Protein AF-A0A850QNU1-F1 (afdb_monomer_lite)

Secondary structure (DSSP, 8-state):
-HHHHHTT--EEEEHHHHHHTT-TTSPPPTTEEEE-HHHHHHHHHH-S-----

Foldseek 3Di:
DVVCVVVVHQAEDAPVVCVVVVNNPPDDDPRYYYDHVVVVVVVVVVDPDDDDD

Radius of gyration: 12.26 Å; chains: 1; bounding box: 21×26×27 Å

Structure (mmCIF, N/CA/C/O backbone):
data_AF-A0A850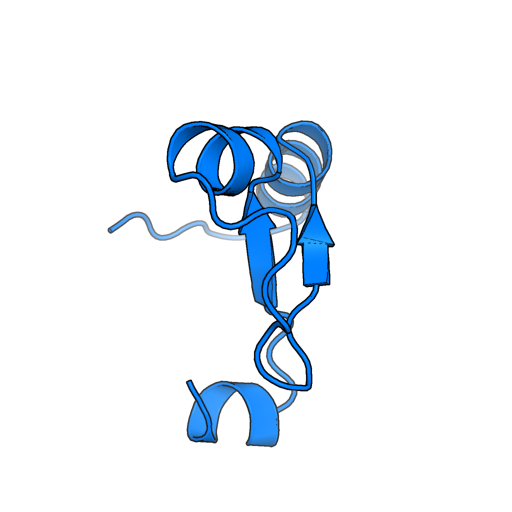QNU1-F1
#
_entry.id   AF-A0A850QNU1-F1
#
loop_
_atom_site.group_PDB
_atom_site.id
_atom_site.type_symbol
_atom_site.label_atom_id
_atom_site.label_alt_id
_atom_site.label_comp_id
_atom_site.label_asym_id
_atom_site.label_entity_id
_atom_site.label_seq_id
_atom_site.pdbx_PDB_ins_code
_atom_site.Cartn_x
_atom_site.Cartn_y
_atom_site.Cartn_z
_atom_site.occupancy
_atom_site.B_iso_or_equiv
_atom_site.auth_seq_id
_atom_site.auth_comp_id
_atom_site.auth_asym_id
_atom_site.auth_atom_id
_atom_site.pdbx_PDB_model_num
ATOM 1 N N . LEU A 1 1 ? -0.637 -11.549 7.458 1.00 88.50 1 LEU A N 1
ATOM 2 C CA . LEU A 1 1 ? -1.600 -10.928 6.520 1.00 88.50 1 LEU A CA 1
ATOM 3 C C . LEU A 1 1 ? -2.999 -11.510 6.711 1.00 88.50 1 LEU A C 1
ATOM 5 O O . LEU A 1 1 ? -3.922 -10.744 6.922 1.00 88.50 1 LEU A O 1
ATOM 9 N N . GLU A 1 2 ? -3.132 -12.840 6.735 1.00 94.44 2 GLU A N 1
ATOM 10 C CA . GLU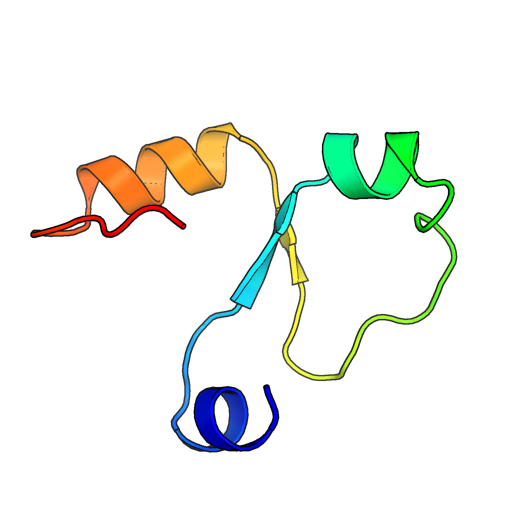 A 1 2 ? -4.410 -13.564 6.889 1.00 94.44 2 GLU A CA 1
ATOM 11 C C . GLU A 1 2 ? -5.275 -13.078 8.063 1.00 94.44 2 GLU A C 1
ATOM 13 O O . GLU A 1 2 ? -6.439 -12.761 7.863 1.00 94.44 2 GLU A O 1
ATOM 18 N N . ILE A 1 3 ? -4.705 -12.934 9.268 1.00 97.31 3 ILE A N 1
ATOM 19 C CA . ILE A 1 3 ? -5.449 -12.443 10.445 1.00 97.31 3 ILE A CA 1
ATOM 20 C C . ILE A 1 3 ? -5.983 -11.018 10.228 1.00 97.31 3 ILE A C 1
ATOM 22 O O . ILE A 1 3 ? -7.128 -10.739 10.566 1.00 97.31 3 ILE A O 1
ATOM 26 N N . ALA A 1 4 ? -5.179 -10.123 9.648 1.00 96.50 4 ALA A N 1
ATOM 27 C CA . ALA A 1 4 ? -5.588 -8.740 9.401 1.00 96.50 4 ALA A CA 1
ATOM 28 C C . ALA A 1 4 ? -6.726 -8.667 8.370 1.00 96.50 4 ALA A C 1
ATOM 30 O O . ALA A 1 4 ? -7.702 -7.948 8.579 1.00 96.50 4 ALA A O 1
ATOM 31 N N . LEU A 1 5 ? -6.635 -9.467 7.302 1.00 96.31 5 LEU A N 1
ATOM 32 C CA . LEU A 1 5 ? -7.689 -9.602 6.292 1.00 96.31 5 LEU A CA 1
ATOM 33 C C . LEU A 1 5 ? -8.974 -10.194 6.893 1.00 96.31 5 LEU A C 1
ATOM 35 O O . LEU A 1 5 ? -10.055 -9.663 6.663 1.00 96.31 5 LEU A O 1
ATOM 39 N N . ALA A 1 6 ? -8.865 -11.231 7.730 1.00 96.56 6 ALA A N 1
ATOM 40 C CA . ALA A 1 6 ? -10.007 -11.833 8.42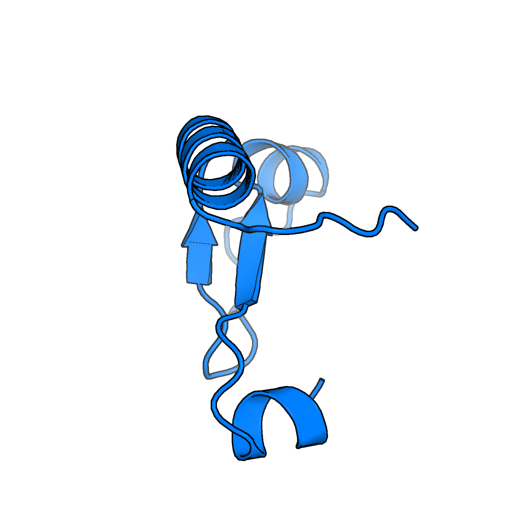5 1.00 96.56 6 ALA A CA 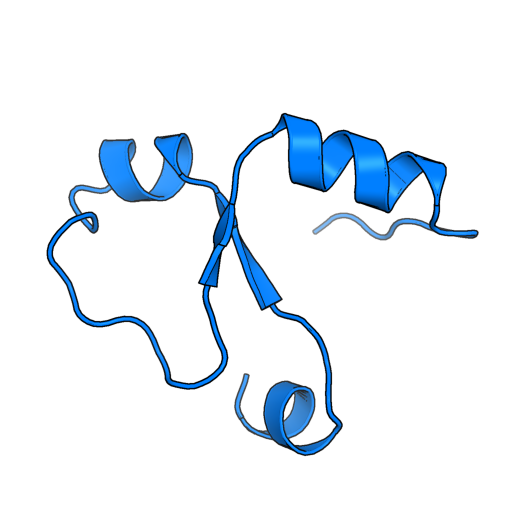1
ATOM 41 C C . ALA A 1 6 ? -10.698 -10.864 9.404 1.00 96.56 6 ALA A C 1
ATOM 43 O O . ALA A 1 6 ? -11.885 -11.008 9.683 1.00 96.56 6 ALA A O 1
ATOM 44 N N . GLN A 1 7 ? -9.969 -9.865 9.911 1.00 97.69 7 GLN A N 1
ATOM 45 C CA . GLN A 1 7 ? -10.505 -8.780 10.740 1.00 97.69 7 GLN A CA 1
ATOM 46 C C . GLN A 1 7 ? -11.077 -7.610 9.921 1.00 97.69 7 GLN A C 1
ATOM 48 O O . GLN A 1 7 ? -11.524 -6.626 10.505 1.00 97.69 7 GLN A O 1
ATOM 53 N N . GLY A 1 8 ? -11.078 -7.700 8.587 1.00 96.25 8 GLY A N 1
ATOM 54 C CA . GLY A 1 8 ? -11.617 -6.669 7.698 1.00 96.25 8 GLY A CA 1
ATOM 55 C C . GLY A 1 8 ? -10.668 -5.500 7.431 1.00 96.25 8 GLY A C 1
ATOM 56 O O . GLY A 1 8 ? -11.124 -4.440 7.014 1.00 96.25 8 GLY A O 1
ATOM 57 N N . SER A 1 9 ? -9.361 -5.663 7.670 1.00 97.12 9 SER A N 1
ATOM 58 C CA . SER A 1 9 ? -8.379 -4.620 7.348 1.00 97.12 9 SER A CA 1
ATOM 59 C C . SER A 1 9 ? -8.260 -4.439 5.835 1.00 97.12 9 SER A C 1
ATOM 61 O O . SER A 1 9 ? -8.041 -5.412 5.112 1.00 97.12 9 SER A O 1
ATOM 63 N N . GLU A 1 10 ? -8.337 -3.196 5.360 1.00 97.38 10 GLU A N 1
ATOM 64 C CA . GLU A 1 10 ? -8.104 -2.875 3.951 1.00 97.38 10 GLU A CA 1
ATOM 65 C C . GLU A 1 10 ? -6.597 -2.834 3.654 1.00 97.38 10 GLU A C 1
ATOM 67 O O . GLU A 1 10 ? -5.830 -2.171 4.355 1.00 97.38 10 GLU A O 1
ATOM 72 N N . ILE A 1 11 ? -6.157 -3.554 2.616 1.00 97.19 11 ILE A N 1
ATOM 73 C CA . ILE A 1 11 ? -4.739 -3.667 2.249 1.00 97.19 11 ILE A CA 1
ATOM 74 C C . ILE A 1 11 ? -4.547 -3.310 0.775 1.00 97.19 11 ILE A C 1
ATOM 76 O O . ILE A 1 11 ? -5.130 -3.926 -0.123 1.00 97.19 11 ILE A O 1
ATOM 80 N N . LYS A 1 12 ? -3.678 -2.325 0.533 1.00 97.00 12 LYS A N 1
ATOM 81 C CA . LYS A 1 12 ? -3.357 -1.795 -0.794 1.00 97.00 12 LYS A CA 1
ATOM 82 C C . LYS A 1 12 ? -1.864 -1.891 -1.095 1.00 97.00 12 LYS A C 1
ATOM 84 O O . LYS A 1 12 ? -1.022 -1.566 -0.26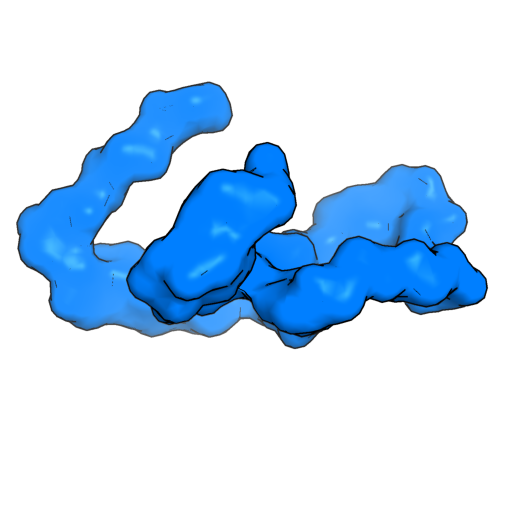4 1.00 97.00 12 LYS A O 1
ATOM 89 N N . MET A 1 13 ? -1.541 -2.304 -2.316 1.00 96.75 13 MET A N 1
ATOM 90 C CA . MET A 1 13 ? -0.183 -2.429 -2.838 1.00 96.75 13 MET A CA 1
ATOM 91 C C . MET A 1 13 ? 0.128 -1.248 -3.759 1.00 96.75 13 MET A C 1
ATOM 93 O O . MET A 1 13 ? -0.585 -1.007 -4.731 1.00 96.75 13 MET A O 1
ATOM 97 N N . CYS A 1 14 ? 1.220 -0.533 -3.493 1.00 97.56 14 CYS A N 1
ATOM 98 C CA . CYS A 1 14 ? 1.666 0.588 -4.325 1.00 97.56 14 CYS A CA 1
ATOM 99 C C . CYS A 1 14 ? 1.976 0.139 -5.770 1.00 97.56 14 CYS A C 1
ATOM 101 O O . CYS A 1 14 ? 2.876 -0.671 -6.000 1.00 97.56 14 CYS A O 1
ATOM 103 N N . LYS A 1 15 ? 1.276 0.721 -6.752 1.00 97.44 15 LYS A N 1
ATOM 104 C CA . LYS A 1 15 ? 1.344 0.385 -8.185 1.00 97.44 15 LYS A CA 1
ATOM 105 C C . LYS A 1 15 ? 2.753 0.479 -8.762 1.00 97.44 15 LYS A C 1
ATOM 107 O O . LYS A 1 15 ? 3.265 -0.486 -9.321 1.00 97.44 15 LYS A O 1
ATOM 112 N N . THR A 1 16 ? 3.406 1.627 -8.620 1.00 97.81 16 THR A N 1
ATOM 113 C CA . THR A 1 16 ? 4.763 1.820 -9.157 1.00 97.81 16 THR A CA 1
ATOM 114 C C . THR A 1 16 ? 5.780 0.934 -8.434 1.00 97.81 16 THR A C 1
ATOM 116 O O . THR A 1 16 ? 6.742 0.465 -9.038 1.00 97.81 16 THR A O 1
ATOM 119 N N . CYS A 1 17 ? 5.531 0.619 -7.160 1.00 97.75 17 CYS A N 1
ATOM 120 C CA . CYS A 1 17 ? 6.376 -0.245 -6.348 1.00 97.75 17 CYS A CA 1
ATOM 121 C C . CYS A 1 17 ? 6.321 -1.718 -6.785 1.00 97.75 17 CYS A C 1
ATOM 123 O O . CYS A 1 17 ? 7.364 -2.377 -6.795 1.00 97.75 17 CYS A O 1
ATOM 125 N N . ILE A 1 18 ? 5.137 -2.239 -7.132 1.00 97.06 18 ILE A N 1
ATOM 126 C CA . ILE A 1 18 ? 4.988 -3.602 -7.672 1.00 97.06 18 ILE A CA 1
ATOM 127 C C . ILE A 1 18 ? 5.521 -3.694 -9.106 1.00 97.06 18 ILE A C 1
ATOM 129 O O . ILE A 1 18 ? 6.162 -4.684 -9.453 1.00 97.06 18 ILE A O 1
ATOM 133 N N . GLN A 1 19 ? 5.348 -2.638 -9.910 1.00 96.94 19 GLN A N 1
ATOM 134 C CA . GLN A 1 19 ? 5.900 -2.545 -11.264 1.00 96.94 19 GLN A CA 1
ATOM 135 C C . GLN A 1 19 ? 7.427 -2.589 -11.251 1.00 96.94 19 GLN A C 1
ATOM 137 O O . GLN A 1 19 ? 8.021 -3.415 -11.936 1.00 96.94 19 GLN A O 1
ATOM 142 N N . ALA A 1 20 ? 8.063 -1.773 -10.406 1.00 98.00 20 ALA A N 1
ATOM 143 C CA . ALA A 1 20 ? 9.517 -1.752 -10.257 1.00 98.00 20 ALA A CA 1
ATOM 144 C C . ALA A 1 20 ? 10.099 -3.098 -9.786 1.00 98.00 20 ALA A C 1
ATOM 146 O O . ALA A 1 20 ? 11.268 -3.384 -10.028 1.00 98.00 20 ALA A O 1
ATOM 147 N N . ARG A 1 21 ? 9.286 -3.928 -9.121 1.00 97.00 21 ARG A N 1
ATOM 148 C CA . ARG A 1 21 ? 9.661 -5.273 -8.661 1.00 97.00 21 ARG A CA 1
ATOM 149 C C . ARG A 1 21 ? 9.300 -6.385 -9.652 1.00 97.00 21 ARG A C 1
ATOM 151 O O . ARG A 1 21 ? 9.527 -7.547 -9.339 1.00 97.00 21 ARG A O 1
ATOM 158 N N . GLY A 1 22 ? 8.731 -6.058 -10.815 1.00 96.25 22 GLY A N 1
ATOM 159 C CA . GLY A 1 22 ? 8.313 -7.048 -11.812 1.00 96.25 22 GLY A CA 1
ATOM 160 C C . GLY A 1 22 ? 7.123 -7.912 -11.378 1.00 96.25 22 GLY A C 1
ATOM 161 O O . GLY A 1 22 ? 6.953 -9.012 -11.885 1.00 96.25 22 GLY A O 1
ATOM 162 N N . LEU A 1 23 ? 6.298 -7.435 -10.439 1.00 95.94 23 LEU A N 1
ATOM 163 C CA . LEU A 1 23 ? 5.184 -8.195 -9.851 1.00 95.94 23 LEU A CA 1
ATOM 164 C C . LEU A 1 23 ? 3.821 -7.857 -10.482 1.00 95.94 23 LEU A C 1
ATOM 166 O O . LEU A 1 23 ? 2.787 -8.156 -9.896 1.00 95.94 23 LEU A O 1
ATOM 170 N N . SER A 1 24 ? 3.799 -7.182 -11.634 1.00 92.88 24 SER A N 1
ATOM 171 C CA . SER A 1 24 ? 2.554 -6.627 -12.202 1.00 92.88 24 SER A CA 1
ATOM 172 C C . SER A 1 24 ? 1.572 -7.696 -12.679 1.00 92.88 24 SER A C 1
ATOM 174 O O . SER A 1 24 ? 0.368 -7.484 -12.588 1.00 92.88 24 SER A O 1
ATOM 176 N N . ASP A 1 25 ? 2.086 -8.837 -13.138 1.00 91.44 25 ASP A N 1
ATOM 177 C CA . ASP A 1 25 ? 1.288 -9.904 -13.756 1.00 91.44 25 ASP A CA 1
ATOM 178 C C . ASP A 1 25 ? 1.078 -11.106 -12.819 1.00 91.44 25 ASP A C 1
ATOM 180 O O . ASP A 1 25 ? 0.662 -12.182 -13.247 1.00 91.44 25 ASP A O 1
ATOM 184 N N . ILE A 1 26 ? 1.393 -10.948 -11.531 1.00 93.44 26 ILE A N 1
ATOM 185 C CA . ILE A 1 26 ? 1.258 -12.007 -10.528 1.00 93.44 26 ILE A CA 1
ATOM 186 C C . ILE A 1 26 ? -0.082 -11.848 -9.813 1.00 93.44 26 ILE A C 1
ATOM 188 O O . ILE A 1 26 ? -0.483 -10.743 -9.447 1.00 93.44 26 ILE A O 1
ATOM 192 N N . ALA A 1 27 ? -0.764 -12.971 -9.581 1.00 93.06 27 ALA A N 1
ATOM 193 C CA . ALA A 1 27 ? -1.975 -12.991 -8.775 1.00 93.06 27 ALA A CA 1
ATOM 194 C C . ALA A 1 27 ? -1.686 -12.465 -7.360 1.00 93.06 27 ALA A C 1
ATOM 196 O O . ALA A 1 27 ? -0.787 -12.950 -6.669 1.00 93.06 27 ALA A O 1
ATOM 197 N N . LEU A 1 28 ? -2.456 -11.466 -6.935 1.00 92.81 28 LEU A N 1
ATOM 198 C CA . LEU A 1 28 ? -2.374 -10.939 -5.579 1.00 92.81 28 LEU A CA 1
ATOM 199 C C . LEU A 1 28 ? -3.035 -11.895 -4.585 1.00 92.81 28 LEU A C 1
ATOM 201 O O . LEU A 1 28 ? -3.907 -12.687 -4.942 1.00 92.81 28 LEU A O 1
ATOM 205 N N . VAL A 1 29 ? -2.636 -11.773 -3.318 1.00 94.44 29 VAL A N 1
ATOM 206 C CA . VAL A 1 29 ? -3.351 -12.413 -2.210 1.00 94.44 29 VAL A CA 1
ATOM 207 C C . VAL A 1 29 ? -4.796 -11.913 -2.202 1.00 94.44 29 VAL A C 1
ATOM 209 O O . VAL A 1 29 ? -5.040 -10.715 -2.358 1.00 94.44 29 VAL A O 1
ATOM 212 N N . GLU A 1 30 ? -5.748 -12.824 -2.014 1.00 94.00 30 GLU A N 1
ATOM 213 C CA . GLU A 1 30 ? -7.168 -12.483 -1.933 1.00 94.00 30 GLU A CA 1
ATOM 214 C C . GLU A 1 30 ? -7.419 -11.419 -0.848 1.00 94.00 30 GLU A C 1
ATOM 216 O O . GLU A 1 30 ? -6.856 -11.478 0.246 1.00 94.00 30 GLU A O 1
ATOM 221 N N . GLY A 1 31 ? -8.223 -10.405 -1.175 1.00 94.88 31 GLY A N 1
ATOM 222 C CA . GLY A 1 31 ? -8.481 -9.254 -0.302 1.00 94.88 31 GLY A CA 1
ATOM 223 C C . GLY A 1 31 ? -7.440 -8.128 -0.379 1.00 94.88 31 GLY A C 1
ATOM 224 O O . GLY A 1 31 ? -7.656 -7.069 0.205 1.00 94.88 31 GLY A O 1
ATOM 225 N N . CYS A 1 32 ? -6.345 -8.300 -1.126 1.00 95.81 32 CYS A N 1
ATOM 226 C CA . CYS A 1 32 ? -5.413 -7.216 -1.444 1.00 95.81 32 CYS A CA 1
ATOM 227 C C . CYS A 1 32 ? -5.739 -6.588 -2.806 1.00 95.81 32 CYS A C 1
ATOM 229 O O . CYS A 1 32 ? -6.145 -7.274 -3.744 1.00 95.81 32 CYS A O 1
ATOM 231 N N . SER A 1 33 ? -5.508 -5.283 -2.941 1.00 95.19 33 SER A N 1
ATOM 232 C CA . SER A 1 33 ? -5.727 -4.547 -4.195 1.00 95.19 33 SER A CA 1
ATOM 233 C C . SER A 1 33 ? -4.534 -3.662 -4.561 1.00 95.19 33 SER A C 1
ATOM 235 O O . SER A 1 33 ? -3.685 -3.368 -3.721 1.00 95.19 33 SER A O 1
ATOM 237 N N . VAL A 1 34 ? -4.428 -3.252 -5.829 1.00 96.88 34 VAL A N 1
ATOM 238 C CA . VAL A 1 34 ? -3.408 -2.287 -6.278 1.00 96.88 34 VAL A CA 1
ATOM 239 C C . VAL A 1 34 ? -3.939 -0.868 -6.106 1.00 96.88 34 VAL A C 1
ATOM 241 O O . VAL A 1 34 ? -5.085 -0.599 -6.453 1.00 96.88 34 VAL A O 1
ATOM 244 N N . ALA A 1 35 ? -3.088 0.042 -5.637 1.00 97.88 35 ALA A N 1
ATOM 245 C CA . ALA A 1 35 ? -3.412 1.451 -5.452 1.00 97.88 35 ALA A CA 1
ATOM 246 C C . ALA A 1 35 ? -2.253 2.371 -5.848 1.00 97.88 35 ALA A C 1
ATOM 248 O O . ALA A 1 35 ? -1.145 1.931 -6.158 1.00 97.88 35 ALA A O 1
ATOM 249 N N . THR A 1 36 ? -2.512 3.667 -5.852 1.00 98.19 36 THR A N 1
ATOM 250 C CA . THR A 1 36 ? -1.577 4.725 -6.227 1.00 98.19 36 THR A CA 1
ATOM 251 C C . THR A 1 36 ? -1.037 5.462 -5.004 1.00 98.19 36 THR A C 1
ATOM 253 O O . THR A 1 36 ? -1.441 5.216 -3.868 1.00 98.19 36 THR A O 1
ATOM 256 N N . LEU A 1 37 ? -0.087 6.369 -5.235 1.00 98.06 37 LEU A N 1
ATOM 257 C CA . LEU A 1 37 ? 0.398 7.244 -4.173 1.00 98.06 37 LEU A CA 1
ATOM 258 C C . LEU A 1 37 ? -0.666 8.271 -3.750 1.00 98.06 37 LEU A C 1
ATOM 260 O O . LEU A 1 37 ? -0.687 8.659 -2.586 1.00 98.06 37 LEU A O 1
ATOM 264 N N . ASP A 1 38 ? -1.572 8.647 -4.655 1.00 98.25 38 ASP A N 1
ATOM 265 C CA . ASP A 1 38 ? -2.690 9.546 -4.353 1.00 98.25 38 ASP A CA 1
ATOM 266 C C . ASP A 1 38 ? -3.667 8.888 -3.366 1.00 98.25 38 ASP A C 1
ATOM 268 O O . ASP A 1 38 ? -4.125 9.538 -2.431 1.00 98.25 38 ASP A O 1
ATOM 272 N N . ASP A 1 39 ? -3.902 7.575 -3.493 1.00 98.19 39 ASP A N 1
ATOM 273 C CA . ASP A 1 39 ? -4.697 6.811 -2.520 1.00 98.19 39 ASP A CA 1
ATOM 274 C C . ASP A 1 39 ? -4.048 6.817 -1.128 1.00 98.19 39 ASP A C 1
ATOM 276 O O . ASP A 1 39 ? -4.730 6.996 -0.121 1.00 98.19 39 ASP A O 1
ATOM 280 N N . LEU A 1 40 ? -2.718 6.660 -1.057 1.00 98.25 40 LEU A N 1
ATOM 281 C CA . LEU A 1 40 ? -1.986 6.749 0.211 1.00 98.25 40 LEU A CA 1
ATOM 282 C C . LEU A 1 40 ? -2.065 8.160 0.808 1.00 98.25 40 LEU A C 1
ATOM 284 O O . LEU A 1 40 ? -2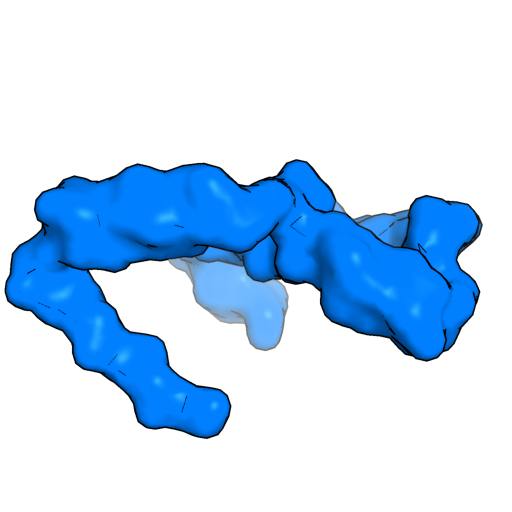.215 8.303 2.023 1.00 98.25 40 LEU A O 1
ATOM 288 N N . ALA A 1 41 ? -1.955 9.197 -0.026 1.00 98.38 41 ALA A N 1
ATOM 289 C CA . ALA A 1 41 ? -2.086 10.581 0.412 1.00 98.38 41 ALA A CA 1
ATOM 290 C C . ALA A 1 41 ? -3.484 10.840 0.987 1.00 98.38 41 ALA A C 1
ATOM 292 O O . ALA A 1 41 ? -3.598 11.416 2.068 1.00 98.38 41 ALA A O 1
ATOM 293 N N . GLN A 1 42 ? -4.528 10.338 0.324 1.00 98.50 42 GLN A N 1
ATOM 294 C CA . GLN A 1 42 ? -5.900 10.434 0.812 1.00 98.50 42 GLN A CA 1
ATOM 295 C C . GLN A 1 42 ? -6.077 9.702 2.149 1.00 98.50 42 GLN A C 1
ATOM 297 O O . GLN A 1 42 ? -6.544 10.305 3.110 1.00 98.50 42 GLN A O 1
ATOM 302 N N . TRP A 1 43 ? -5.614 8.453 2.262 1.00 97.94 43 TRP A N 1
ATOM 303 C CA . TRP A 1 43 ? -5.646 7.701 3.524 1.00 97.94 43 TRP A CA 1
ATOM 304 C C . TRP A 1 43 ? -4.902 8.400 4.659 1.00 97.94 43 TRP A C 1
ATOM 306 O O . TRP A 1 43 ? -5.340 8.367 5.803 1.00 97.94 43 TRP A O 1
ATOM 316 N N . THR A 1 44 ? -3.784 9.050 4.344 1.00 98.12 44 THR A N 1
ATOM 317 C CA . THR A 1 44 ? -3.000 9.812 5.322 1.00 98.12 44 THR A CA 1
ATOM 318 C C . THR A 1 44 ? -3.760 11.039 5.823 1.00 98.12 44 THR A C 1
ATOM 320 O O . THR A 1 44 ? -3.656 11.368 6.999 1.00 98.12 44 THR A O 1
ATOM 323 N N . LEU A 1 45 ? -4.515 11.714 4.950 1.00 98.50 45 LEU A N 1
ATOM 324 C CA . LEU A 1 45 ? -5.341 12.867 5.321 1.00 98.50 45 LEU A CA 1
ATOM 325 C C . LEU A 1 45 ? -6.585 12.462 6.120 1.00 98.50 45 LEU A C 1
ATOM 327 O O . LEU A 1 45 ? -7.018 13.213 6.990 1.00 98.50 45 LEU A O 1
ATOM 331 N N . GLU A 1 46 ? -7.167 11.305 5.810 1.00 98.31 46 GLU A N 1
ATOM 332 C CA . GLU A 1 46 ? -8.364 10.783 6.478 1.00 98.31 46 GLU A CA 1
ATOM 333 C C . GLU A 1 46 ? -8.060 10.135 7.835 1.00 98.31 46 GLU A C 1
ATOM 335 O O . GLU A 1 46 ? -8.914 10.138 8.720 1.00 98.31 46 GLU A O 1
ATOM 340 N N . ALA A 1 47 ? -6.867 9.565 8.009 1.00 98.38 47 ALA A N 1
ATOM 341 C CA . ALA A 1 47 ? -6.488 8.882 9.237 1.00 98.38 47 ALA A CA 1
ATOM 342 C C . ALA A 1 47 ? -6.137 9.866 10.364 1.00 98.38 47 ALA A C 1
ATOM 344 O O . ALA A 1 47 ? -5.348 10.790 10.187 1.00 98.38 47 ALA A O 1
ATOM 345 N N . ASP A 1 48 ? -6.607 9.584 11.583 1.00 98.75 48 ASP A N 1
ATOM 346 C CA . ASP A 1 48 ? -6.202 10.344 12.775 1.00 98.75 48 ASP A CA 1
ATOM 347 C C . ASP A 1 48 ? -4.702 10.196 13.090 1.00 98.75 48 ASP A C 1
ATOM 349 O O . ASP A 1 48 ? -4.088 11.067 13.712 1.00 98.75 48 ASP A O 1
ATOM 353 N N . LYS A 1 49 ? -4.113 9.044 12.733 1.00 98.50 49 LYS A N 1
ATOM 354 C CA . LYS A 1 49 ? -2.716 8.684 13.011 1.00 98.50 49 LYS A CA 1
ATOM 355 C C . LYS A 1 49 ? -2.159 7.778 11.923 1.00 98.50 49 LYS A C 1
ATOM 357 O O . LYS A 1 49 ? -2.844 6.877 11.448 1.00 98.50 49 LYS A O 1
ATOM 362 N N . VAL A 1 50 ? -0.873 7.953 11.625 1.00 98.19 50 VAL A N 1
ATOM 363 C CA . VAL A 1 50 ? -0.127 7.119 10.677 1.00 98.19 50 VAL A CA 1
ATOM 364 C C . VAL A 1 50 ? 1.103 6.538 11.365 1.00 98.19 50 VAL A C 1
ATOM 366 O O . VAL A 1 50 ? 1.873 7.263 11.992 1.00 98.19 50 VAL A O 1
ATOM 369 N N . PHE A 1 51 ? 1.285 5.224 11.240 1.00 98.12 51 PHE A N 1
ATOM 370 C CA . PHE A 1 51 ? 2.479 4.507 11.687 1.00 98.12 51 PHE A CA 1
ATOM 371 C C . PHE A 1 51 ? 3.303 4.091 10.465 1.00 98.12 51 PHE A C 1
ATOM 373 O O . PHE A 1 51 ? 2.750 3.554 9.506 1.00 98.12 51 PHE A O 1
ATOM 380 N N . THR A 1 52 ? 4.613 4.333 10.498 1.00 97.62 52 THR A N 1
ATOM 381 C CA . THR A 1 52 ? 5.554 3.993 9.420 1.00 97.62 52 THR A CA 1
ATOM 382 C C . THR A 1 52 ? 6.553 2.934 9.888 1.00 97.62 52 THR A C 1
ATOM 384 O O . THR A 1 52 ? 6.976 2.949 11.046 1.00 97.62 52 THR A O 1
ATOM 387 N N . PHE A 1 53 ? 6.909 2.010 8.990 1.00 96.44 53 PHE A N 1
ATOM 388 C CA . PHE A 1 53 ? 7.756 0.840 9.251 1.00 96.44 53 PHE A CA 1
ATOM 389 C C . PHE A 1 53 ? 8.805 0.658 8.153 1.00 96.44 53 PHE A C 1
ATOM 391 O O . PHE A 1 53 ? 8.543 1.114 7.015 1.00 96.44 53 PHE A O 1
#

Organism: Photobacterium damselae subsp. damselae (NCBI:txid85581)

InterPro domains:
  IPR003787 Sulphur relay, DsrE/F-like [PF02635] (5-53)
  IPR027396 DsrEFH-like [G3DSA:3.40.1260.10] (1-53)
  IPR027396 DsrEFH-like [SSF75169] (2-53)

pLDDT: mean 96.61, std 2.06, range [88.5, 98.75]

Sequence (53 aa):
LEIALAQGSEIKMCKTCIQARGLSDIALVEGCSVATLDDLAQWTLEADKVFTF